Protein AF-A0A507F0J8-F1 (afdb_monomer)

pLDDT: mean 76.53, std 14.86, range [35.72, 94.88]

Mean predicted aligned error: 17.08 Å

Foldseek 3Di:
DDDPPPPVPDPVPDDPVVVVVVVCVVCVLPPDPDPPRPSDPVPDDPVVVVVVVVVVVVVCPCDHLVNDDPVVSVVVVVVVVVVCVVVVVDDDDDPVRVVVVVVVVCCVVDVDDPDDDD

Sequence (118 aa):
MSAANSNPGNFANRPKEEVREIASKGGHASHSSAANNPGNFANRPKEEVREIAAKGGHASHSGGFASMDPEKQREIASMGGKAAHASGHAHEFTSEEAREAGRKGGRVRGGVQDEDEE

Secondary structure (DSSP, 8-state):
-------TT-GGGS-HHHHHHHHHHHHHHHH---TT-TT-GGGS-HHHHHHHHHHHHHTTTTTSGGGS-HHHHHHHHHHHHHHHHHTT-SPPPPHHHHHHHHHHHHHHHS--------

Radius of gyration: 24.77 Å; Cα contacts (8 Å, |Δi|>4): 31; chains: 1; bounding box: 46×35×75 Å

Solvent-accessible surface area (backbone atoms only — not comparable to full-atom values): 7521 Å² total; per-residue (Å²): 132,84,76,76,79,81,53,89,85,43,73,91,80,50,60,69,65,60,53,47,52,53,52,44,63,63,43,56,60,76,71,62,92,52,95,80,47,85,77,31,76,91,73,48,61,68,67,60,54,47,52,50,50,45,56,58,52,62,64,51,78,82,71,32,76,87,75,46,59,68,68,60,42,52,51,52,53,51,51,51,53,52,50,30,51,77,68,66,75,42,88,82,70,51,77,64,55,50,49,51,52,49,50,54,57,40,47,76,73,46,83,66,74,86,75,84,84,134

Structure (mmCIF, N/CA/C/O backbone):
data_AF-A0A507F0J8-F1
#
_entry.id   AF-A0A507F0J8-F1
#
loop_
_atom_site.group_PDB
_atom_site.id
_atom_site.type_symbol
_atom_site.label_atom_id
_atom_site.label_alt_id
_atom_site.label_comp_id
_atom_site.label_asym_id
_atom_site.label_entity_id
_atom_site.label_seq_id
_atom_site.pdbx_PDB_ins_code
_atom_site.Cartn_x
_atom_site.Cartn_y
_atom_site.Cartn_z
_atom_site.occupancy
_atom_site.B_iso_or_equiv
_atom_site.auth_seq_id
_atom_site.auth_comp_id
_atom_site.auth_asym_id
_atom_site.auth_atom_id
_atom_site.pdbx_PDB_model_num
ATOM 1 N N . MET A 1 1 ? -25.344 16.199 -2.584 1.00 35.72 1 MET A N 1
ATOM 2 C CA . MET A 1 1 ? -25.630 16.032 -4.025 1.00 35.72 1 MET A CA 1
ATOM 3 C C . MET A 1 1 ? -24.330 15.606 -4.691 1.00 35.72 1 MET A C 1
ATOM 5 O O . MET A 1 1 ? -23.417 16.415 -4.766 1.00 35.72 1 MET A O 1
ATOM 9 N N . SER A 1 2 ? -24.192 14.317 -5.019 1.00 44.78 2 SER A N 1
ATOM 10 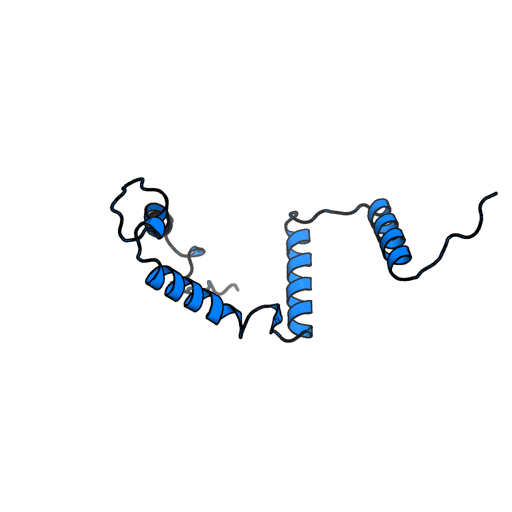C CA . SER A 1 2 ? -22.954 13.752 -5.577 1.00 44.78 2 SER A CA 1
ATOM 11 C C . SER A 1 2 ? -22.775 14.236 -7.009 1.00 44.78 2 SER A C 1
ATOM 13 O O . SER A 1 2 ? -23.566 13.878 -7.879 1.00 44.78 2 SER A O 1
ATOM 15 N N . ALA A 1 3 ? -21.743 15.040 -7.255 1.00 46.47 3 ALA A N 1
ATOM 16 C CA . ALA A 1 3 ? -21.266 15.266 -8.606 1.00 46.47 3 ALA A CA 1
ATOM 17 C C . ALA A 1 3 ? -20.726 13.924 -9.107 1.00 46.47 3 ALA A C 1
ATOM 19 O O . ALA A 1 3 ? -19.691 13.452 -8.634 1.00 46.47 3 ALA A O 1
ATOM 20 N N . ALA A 1 4 ? -21.469 13.272 -10.003 1.00 52.72 4 ALA A N 1
ATOM 21 C CA . ALA A 1 4 ? -20.946 12.162 -10.778 1.00 52.72 4 ALA A CA 1
ATOM 22 C C 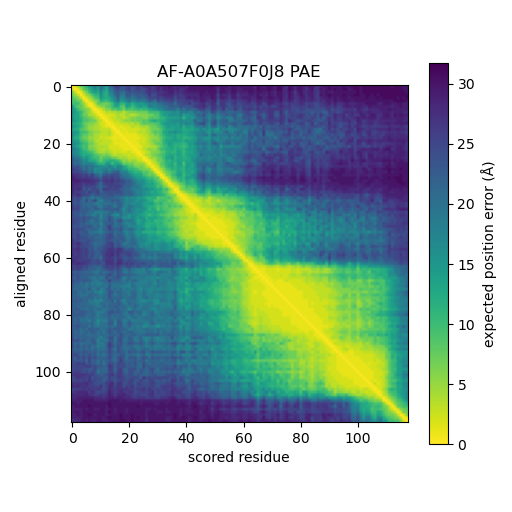. ALA A 1 4 ? -19.659 12.669 -11.429 1.00 52.72 4 ALA A C 1
ATOM 24 O O . ALA A 1 4 ? -19.684 13.586 -12.250 1.00 52.72 4 ALA A O 1
ATOM 25 N N . ASN A 1 5 ? -18.523 12.165 -10.953 1.00 58.53 5 ASN A N 1
ATOM 26 C CA . ASN A 1 5 ? -17.220 12.560 -11.447 1.00 58.53 5 ASN A CA 1
ATOM 27 C C . ASN A 1 5 ? -17.089 11.965 -12.852 1.00 58.53 5 ASN A C 1
ATOM 29 O O . ASN A 1 5 ? -16.625 10.836 -13.019 1.00 58.53 5 ASN A O 1
ATOM 33 N N . SER A 1 6 ? -17.580 12.705 -13.848 1.00 61.12 6 SER A N 1
ATOM 34 C CA . SER A 1 6 ? -17.569 12.384 -15.276 1.00 61.12 6 SER A CA 1
ATOM 35 C C . SER A 1 6 ? -16.160 12.497 -15.853 1.00 61.12 6 SER A C 1
ATOM 37 O O . SER A 1 6 ? -15.958 13.102 -16.900 1.00 61.12 6 SER A O 1
ATOM 39 N N . ASN A 1 7 ? -15.162 11.954 -15.154 1.00 61.12 7 ASN A N 1
ATOM 40 C CA . ASN A 1 7 ? -13.822 11.824 -15.690 1.00 61.12 7 ASN A CA 1
ATOM 41 C C . ASN A 1 7 ? -13.848 10.667 -16.706 1.00 61.12 7 ASN A C 1
ATOM 43 O O . ASN A 1 7 ? -13.989 9.510 -16.289 1.00 61.12 7 ASN A O 1
ATOM 47 N N . PRO A 1 8 ? -13.739 10.944 -18.020 1.00 59.28 8 PRO A N 1
ATOM 48 C CA . PRO A 1 8 ? -13.889 9.934 -19.070 1.00 59.28 8 PRO A CA 1
ATOM 49 C C . PRO A 1 8 ? -12.782 8.868 -19.036 1.00 59.28 8 PRO A C 1
ATOM 51 O O . PRO A 1 8 ? -12.903 7.830 -19.680 1.00 59.28 8 PRO A O 1
ATOM 54 N N . GLY A 1 9 ? -11.711 9.096 -18.266 1.00 66.62 9 GLY A N 1
ATOM 55 C CA . GLY A 1 9 ? -10.640 8.125 -18.052 1.00 66.62 9 GLY A CA 1
ATOM 56 C C . GLY A 1 9 ? -10.920 7.072 -16.973 1.00 66.62 9 GLY A C 1
ATOM 57 O O . GLY A 1 9 ? -10.143 6.129 -16.851 1.00 66.62 9 GLY A O 1
ATOM 58 N N . ASN A 1 10 ? -11.986 7.203 -16.174 1.00 74.94 10 ASN A N 1
ATOM 59 C CA . ASN A 1 10 ? -12.243 6.269 -15.077 1.00 74.94 10 ASN A CA 1
ATOM 60 C C . ASN A 1 10 ? -12.952 4.994 -15.564 1.00 74.94 10 ASN A C 1
ATOM 62 O O . ASN A 1 10 ? -14.046 5.058 -16.124 1.00 74.94 10 ASN A O 1
ATOM 66 N N . PHE A 1 11 ? -12.373 3.826 -15.275 1.00 80.00 11 PHE A N 1
ATOM 67 C CA . PHE A 1 11 ? -12.934 2.518 -15.636 1.00 80.00 11 PHE A CA 1
ATOM 68 C C . PHE A 1 11 ? -14.335 2.268 -15.062 1.00 80.00 11 PHE A C 1
ATOM 70 O O . PHE A 1 11 ? -15.120 1.556 -15.678 1.00 80.00 11 PHE A O 1
ATOM 77 N N . ALA A 1 12 ? -14.675 2.884 -13.924 1.00 76.50 12 ALA A N 1
ATOM 78 C CA . ALA A 1 12 ? -15.992 2.739 -13.298 1.00 76.50 12 ALA A CA 1
ATOM 79 C C . ALA A 1 12 ? -17.144 3.365 -14.111 1.00 76.50 12 ALA A C 1
ATOM 81 O O . ALA A 1 12 ? -18.298 3.006 -13.900 1.00 76.50 12 A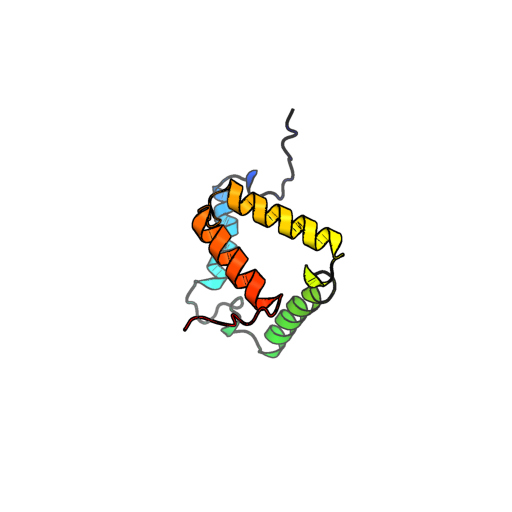LA A O 1
ATOM 82 N N . ASN A 1 13 ? -16.834 4.275 -15.042 1.00 75.94 13 ASN A N 1
ATOM 83 C CA . ASN A 1 13 ? -17.818 4.982 -15.865 1.00 75.94 13 ASN A CA 1
ATOM 84 C C . ASN A 1 13 ? -17.900 4.436 -17.304 1.00 75.94 13 ASN A C 1
ATOM 86 O O . ASN A 1 13 ? -18.565 5.041 -18.144 1.00 75.94 13 ASN A O 1
ATOM 90 N N . ARG A 1 14 ? -17.205 3.333 -17.616 1.00 78.62 14 ARG A N 1
ATOM 91 C CA . ARG A 1 14 ? -17.119 2.768 -18.973 1.00 78.62 14 ARG A CA 1
ATOM 92 C C . ARG A 1 14 ? -17.961 1.495 -19.111 1.00 78.62 14 ARG A C 1
ATOM 94 O O . ARG A 1 14 ? -18.102 0.756 -18.132 1.00 78.62 14 ARG A O 1
ATOM 101 N N . PRO A 1 15 ? -18.516 1.209 -20.305 1.00 86.56 15 PRO A N 1
ATOM 102 C CA . PRO A 1 15 ? -19.226 -0.040 -20.557 1.00 86.56 15 PRO A CA 1
ATOM 103 C C . PRO A 1 15 ? -18.308 -1.245 -20.319 1.00 86.56 15 PRO A C 1
ATOM 105 O O . PRO A 1 15 ? -17.110 -1.211 -20.615 1.00 86.56 15 PRO A O 1
ATOM 108 N N . LYS A 1 16 ? -18.872 -2.327 -19.771 1.00 81.19 16 LYS A N 1
ATOM 109 C CA . LYS A 1 16 ? -18.110 -3.516 -19.349 1.00 81.19 16 LYS A CA 1
ATOM 110 C C . LYS A 1 16 ? -17.366 -4.161 -20.514 1.00 81.19 16 LYS A C 1
ATOM 112 O O . LYS A 1 16 ? -16.288 -4.713 -20.318 1.00 81.19 16 LYS A O 1
ATOM 117 N N . GLU A 1 17 ? -17.921 -4.067 -21.712 1.00 81.00 17 GLU A N 1
ATOM 118 C CA . GLU A 1 17 ? -17.362 -4.576 -22.959 1.00 81.00 17 GLU A CA 1
ATOM 119 C C . GLU A 1 17 ? -16.062 -3.847 -23.312 1.00 81.00 17 GLU A C 1
ATOM 121 O O . GLU A 1 17 ? -15.057 -4.491 -23.598 1.00 81.00 17 GLU A O 1
ATOM 126 N N . GLU A 1 18 ? -16.046 -2.520 -23.192 1.00 80.31 18 GLU A N 1
ATOM 127 C CA . GLU A 1 18 ? -14.866 -1.695 -23.459 1.00 80.31 18 GLU A CA 1
ATOM 128 C C . GLU A 1 18 ? -13.783 -1.914 -22.394 1.00 80.31 18 GLU A C 1
ATOM 130 O O . GLU A 1 18 ? -12.604 -2.071 -22.713 1.00 80.31 18 GLU A O 1
ATOM 135 N N . VAL A 1 19 ? -14.176 -2.009 -21.118 1.00 81.75 19 VAL A N 1
ATOM 136 C CA . VAL A 1 19 ? -13.248 -2.346 -20.024 1.00 81.75 19 VAL A CA 1
ATOM 137 C C . VAL A 1 19 ? -12.641 -3.731 -20.242 1.00 81.75 19 VAL A C 1
ATOM 139 O O . VAL A 1 19 ? -11.432 -3.910 -20.083 1.00 81.75 19 VAL A O 1
ATOM 142 N N . ARG A 1 20 ? -13.457 -4.708 -20.653 1.00 80.25 20 ARG A N 1
ATOM 143 C CA . ARG A 1 20 ? -13.006 -6.063 -20.969 1.00 80.25 20 ARG A CA 1
ATOM 144 C C . ARG A 1 20 ? -12.074 -6.074 -22.171 1.00 80.25 20 ARG A C 1
ATOM 146 O O . ARG A 1 20 ? -11.086 -6.797 -22.131 1.00 80.25 20 ARG A O 1
ATOM 153 N N . GLU A 1 21 ? -12.338 -5.290 -23.209 1.00 79.94 21 GLU A N 1
ATOM 154 C CA . GLU A 1 21 ? -11.465 -5.185 -24.380 1.00 79.94 21 GLU A CA 1
ATOM 155 C C . GLU A 1 21 ? -10.096 -4.591 -24.014 1.00 79.94 21 GLU A C 1
ATOM 157 O O . GLU A 1 21 ? -9.061 -5.118 -24.422 1.00 79.94 21 GLU A O 1
ATOM 162 N N . ILE A 1 22 ? -10.068 -3.549 -23.179 1.00 78.12 22 ILE A N 1
ATOM 163 C CA . ILE A 1 22 ? -8.827 -2.928 -22.687 1.00 78.12 22 ILE A CA 1
ATOM 164 C C . ILE A 1 22 ? -8.046 -3.893 -21.794 1.00 78.12 22 ILE A C 1
ATOM 166 O O . ILE A 1 22 ? -6.842 -4.073 -21.983 1.00 78.12 22 ILE A O 1
ATOM 170 N N . ALA A 1 23 ? -8.730 -4.558 -20.860 1.00 74.94 23 ALA A N 1
ATOM 171 C CA . ALA A 1 23 ? -8.128 -5.578 -20.008 1.00 74.94 23 ALA A CA 1
ATOM 172 C C . ALA A 1 23 ? -7.596 -6.760 -20.834 1.00 74.94 23 ALA A C 1
ATOM 174 O O . ALA A 1 23 ? -6.504 -7.257 -20.567 1.00 74.94 23 ALA A O 1
ATOM 175 N N . SER A 1 24 ? -8.322 -7.170 -21.878 1.00 74.38 24 SER A N 1
ATOM 176 C CA . SER A 1 24 ? -7.906 -8.246 -22.784 1.00 74.38 24 SER A CA 1
ATOM 177 C C . SER A 1 24 ? -6.671 -7.840 -23.587 1.00 74.38 24 SER A C 1
ATOM 179 O O . SER A 1 24 ? -5.718 -8.609 -23.651 1.00 74.38 24 SER A O 1
ATOM 181 N N . LYS A 1 25 ? -6.612 -6.612 -24.122 1.00 69.19 25 LYS A N 1
ATOM 182 C CA . LYS A 1 25 ? -5.418 -6.075 -24.803 1.00 69.19 25 LYS A CA 1
ATOM 183 C C . LYS A 1 25 ? -4.187 -6.053 -23.887 1.00 69.19 25 LYS A C 1
ATOM 185 O O . LYS A 1 25 ? -3.106 -6.429 -24.331 1.00 69.19 25 LYS A O 1
ATOM 190 N N . GLY A 1 26 ? -4.352 -5.683 -22.614 1.00 64.12 26 GLY A N 1
ATOM 191 C CA . GLY A 1 26 ? -3.280 -5.756 -21.613 1.00 64.12 26 GLY A CA 1
ATOM 192 C C . GLY A 1 26 ? -2.884 -7.192 -21.245 1.00 64.12 26 GLY A C 1
ATOM 193 O O . GLY A 1 26 ? -1.703 -7.485 -21.086 1.00 64.12 26 GLY A O 1
ATOM 194 N N . GLY A 1 27 ? -3.855 -8.105 -21.161 1.00 62.09 27 GLY A N 1
ATOM 195 C CA . GLY A 1 27 ? -3.631 -9.504 -20.800 1.00 62.09 27 GLY A CA 1
ATOM 196 C C . GLY A 1 27 ? -3.005 -10.346 -21.914 1.00 62.09 27 GLY A C 1
ATOM 197 O O . GLY A 1 27 ? -2.126 -11.159 -21.630 1.00 62.09 27 GLY A O 1
ATOM 198 N N . HIS A 1 28 ? -3.419 -10.176 -23.176 1.00 53.19 28 HIS A N 1
ATOM 199 C CA . HIS A 1 28 ? -2.957 -10.977 -24.325 1.00 53.19 28 HIS A CA 1
ATOM 200 C C . HIS A 1 28 ? -1.456 -10.840 -24.616 1.00 53.19 28 HIS A C 1
ATOM 202 O O . HIS A 1 28 ? -0.859 -11.767 -25.171 1.00 53.19 28 HIS A O 1
ATOM 208 N N . ALA A 1 29 ? -0.837 -9.734 -24.194 1.00 55.41 29 ALA A N 1
ATOM 209 C CA . ALA A 1 29 ? 0.609 -9.540 -24.263 1.00 55.41 29 ALA A CA 1
ATOM 210 C C . ALA A 1 29 ? 1.390 -10.492 -23.336 1.00 55.41 29 ALA A C 1
ATOM 212 O O . ALA A 1 29 ? 2.549 -10.788 -23.612 1.00 55.41 29 ALA A O 1
ATOM 213 N N . SER A 1 30 ? 0.763 -10.995 -22.266 1.00 55.16 30 SER A N 1
ATOM 214 C CA . SER A 1 30 ? 1.438 -11.776 -21.221 1.00 55.16 30 SER A CA 1
ATOM 215 C C . SER A 1 30 ? 1.105 -13.274 -21.214 1.00 55.16 30 SER A C 1
ATOM 217 O O . SER A 1 30 ? 1.836 -14.025 -20.579 1.00 55.16 30 SER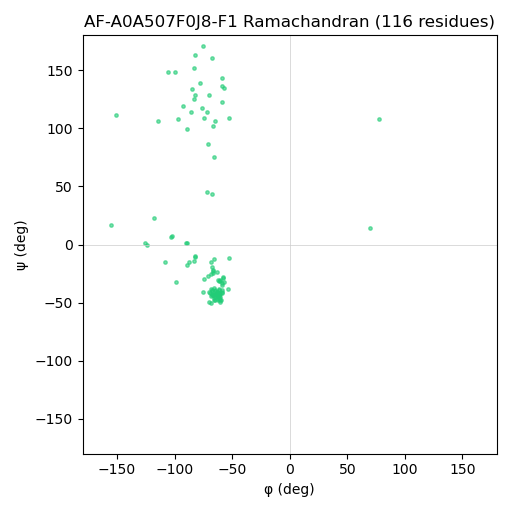 A O 1
ATOM 219 N N . HIS A 1 31 ? 0.046 -13.736 -21.901 1.00 49.03 31 HIS A N 1
ATOM 220 C CA . HIS A 1 31 ? -0.400 -15.145 -21.821 1.00 49.03 31 HIS A CA 1
ATOM 221 C C . HIS A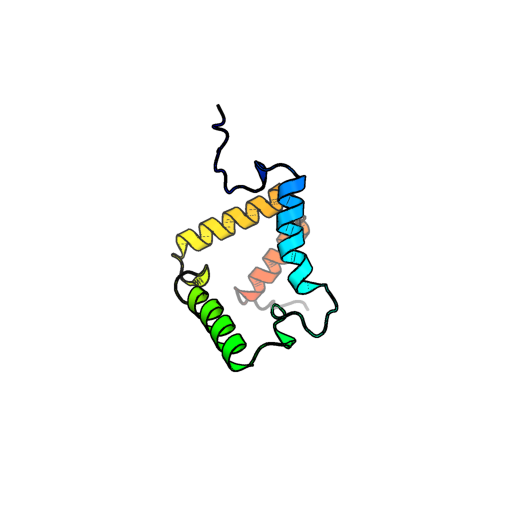 1 31 ? -0.498 -15.909 -23.153 1.00 49.03 31 HIS A C 1
ATOM 223 O O . HIS A 1 31 ? -0.867 -17.082 -23.147 1.00 49.03 31 HIS A O 1
ATOM 229 N N . SER A 1 32 ? -0.187 -15.295 -24.300 1.00 51.94 32 SER A N 1
ATOM 230 C CA . SER A 1 32 ? -0.143 -16.027 -25.572 1.00 51.94 32 SER A CA 1
ATOM 231 C C . SER A 1 32 ? 1.232 -16.673 -25.767 1.00 51.94 32 SER A C 1
ATOM 233 O O . SER A 1 32 ? 2.246 -15.995 -25.915 1.00 51.94 32 SER A O 1
ATOM 235 N N . SER A 1 33 ? 1.259 -18.006 -25.763 1.00 55.94 33 SER A N 1
ATOM 236 C CA . SER A 1 33 ? 2.414 -18.884 -25.997 1.00 55.94 33 SER A CA 1
ATOM 237 C C . SER A 1 33 ? 2.945 -18.831 -27.441 1.00 55.94 33 SER A C 1
ATOM 239 O O . SER A 1 33 ? 3.254 -19.853 -28.051 1.00 55.94 33 SER A O 1
ATOM 241 N N . ALA A 1 34 ? 3.061 -17.637 -28.018 1.00 53.81 34 ALA A N 1
ATOM 242 C CA . ALA A 1 34 ? 3.667 -17.430 -29.320 1.00 53.81 34 ALA A CA 1
ATOM 243 C C . ALA A 1 34 ? 5.123 -17.015 -29.105 1.00 53.81 34 ALA A C 1
ATOM 245 O O . ALA A 1 34 ? 5.409 -15.888 -28.700 1.00 53.81 34 ALA A O 1
ATOM 246 N N . ALA A 1 35 ? 6.048 -17.927 -29.410 1.00 57.22 35 ALA A N 1
ATOM 247 C CA . ALA A 1 35 ? 7.496 -17.729 -29.312 1.00 57.22 35 ALA A CA 1
ATOM 248 C C . ALA A 1 35 ? 8.018 -16.472 -30.047 1.00 57.22 35 ALA A C 1
ATOM 250 O O . ALA A 1 35 ? 9.136 -16.049 -29.791 1.00 57.22 35 ALA A O 1
ATOM 251 N N . ASN A 1 36 ? 7.197 -15.828 -30.886 1.00 58.50 36 ASN A N 1
ATOM 252 C CA . ASN A 1 36 ? 7.554 -14.671 -31.709 1.00 58.50 36 ASN A CA 1
ATOM 253 C C . ASN A 1 36 ? 6.745 -13.395 -31.394 1.00 58.50 36 ASN A C 1
ATOM 255 O O . ASN A 1 36 ? 6.615 -12.530 -32.257 1.00 58.50 36 ASN A O 1
ATOM 259 N N . ASN A 1 37 ? 6.172 -13.251 -30.192 1.00 59.34 37 ASN A N 1
ATOM 260 C CA . ASN A 1 37 ? 5.512 -11.998 -29.808 1.00 59.34 37 ASN A CA 1
ATOM 261 C C . ASN A 1 37 ? 6.568 -10.920 -29.457 1.00 59.34 37 ASN A C 1
ATOM 263 O O . ASN A 1 37 ? 7.307 -11.113 -28.484 1.00 59.34 37 ASN A O 1
ATOM 267 N N . PRO A 1 38 ? 6.649 -9.792 -30.195 1.00 59.59 38 PRO A N 1
ATOM 268 C CA . PRO A 1 38 ? 7.636 -8.735 -29.944 1.00 59.59 38 PRO A CA 1
ATOM 269 C C . PRO A 1 38 ? 7.392 -7.976 -28.629 1.00 59.59 38 PRO A C 1
ATOM 271 O O . PRO A 1 38 ? 8.275 -7.269 -28.152 1.00 59.59 38 PRO A O 1
ATOM 274 N N . GLY A 1 39 ? 6.207 -8.120 -28.024 1.00 64.12 39 GLY A N 1
ATOM 275 C CA . GLY A 1 39 ? 5.871 -7.514 -26.735 1.00 64.12 39 GLY A CA 1
ATOM 276 C C . GLY A 1 39 ? 6.368 -8.294 -25.514 1.00 64.12 39 GLY A C 1
ATOM 277 O O . GLY A 1 39 ? 6.306 -7.772 -24.403 1.00 64.12 39 GLY A O 1
ATOM 278 N N . ASN A 1 40 ? 6.861 -9.526 -25.686 1.00 72.00 40 ASN A N 1
ATOM 279 C CA . ASN A 1 40 ? 7.325 -10.343 -24.567 1.00 72.00 40 ASN A CA 1
ATOM 280 C C . ASN A 1 40 ? 8.763 -9.974 -24.166 1.00 72.00 40 ASN A C 1
ATOM 282 O O . ASN A 1 40 ? 9.672 -10.000 -24.996 1.00 72.00 40 ASN A O 1
ATOM 286 N N . PHE A 1 41 ? 8.998 -9.709 -22.878 1.00 77.88 41 PHE A N 1
ATOM 287 C CA . PHE A 1 41 ? 10.325 -9.367 -22.349 1.00 77.88 41 PHE A CA 1
ATOM 288 C C . PHE A 1 41 ? 11.382 -10.449 -22.608 1.00 77.88 41 PHE A C 1
ATOM 290 O O . PHE A 1 41 ? 12.552 -10.117 -22.775 1.00 77.88 41 PHE A O 1
ATOM 297 N N . ALA A 1 42 ? 10.983 -11.724 -22.695 1.00 75.00 42 ALA A N 1
ATOM 298 C CA . ALA A 1 42 ? 11.902 -12.830 -22.979 1.00 75.00 42 ALA A CA 1
ATOM 299 C C . ALA A 1 42 ? 12.511 -12.780 -24.395 1.00 75.00 42 ALA A C 1
ATOM 301 O O . ALA A 1 42 ? 13.585 -13.332 -24.613 1.00 75.00 42 ALA A O 1
ATOM 302 N N . ASN A 1 43 ? 11.849 -12.098 -25.336 1.00 72.81 43 ASN A N 1
ATOM 303 C CA . ASN A 1 43 ? 12.264 -11.998 -26.736 1.00 72.81 43 ASN A CA 1
ATOM 304 C C . ASN A 1 43 ? 12.941 -10.656 -27.070 1.00 72.81 43 ASN A C 1
ATOM 306 O O . ASN A 1 43 ? 13.199 -10.377 -28.240 1.00 72.81 43 ASN A O 1
ATOM 310 N N . ARG A 1 44 ? 13.208 -9.806 -26.069 1.00 78.69 44 ARG A N 1
ATOM 311 C CA . ARG A 1 44 ? 13.819 -8.483 -26.261 1.00 78.69 44 ARG A CA 1
ATOM 312 C C . ARG A 1 44 ? 15.316 -8.499 -25.954 1.00 78.69 44 ARG A C 1
ATOM 314 O O . ARG A 1 44 ? 15.755 -9.250 -25.078 1.00 78.69 44 ARG A O 1
ATOM 321 N N . PRO A 1 45 ? 16.121 -7.665 -26.636 1.00 85.12 45 PRO A N 1
ATOM 322 C CA . PRO A 1 45 ? 17.531 -7.520 -26.307 1.00 85.12 45 PRO A CA 1
ATOM 323 C C . PRO A 1 45 ? 17.693 -7.051 -24.855 1.00 85.12 45 PRO A C 1
ATOM 325 O O . PRO A 1 45 ? 16.989 -6.157 -24.384 1.00 85.12 45 PRO A O 1
ATOM 328 N N . LYS A 1 46 ? 18.645 -7.658 -24.135 1.00 82.75 46 LYS A N 1
ATOM 329 C CA . LYS A 1 46 ? 18.858 -7.414 -22.696 1.00 82.75 46 LYS A CA 1
ATOM 330 C C . LYS A 1 46 ? 19.114 -5.943 -22.367 1.00 82.75 46 LYS A C 1
ATOM 332 O O . LYS A 1 46 ? 18.713 -5.496 -21.298 1.00 82.75 46 LYS A O 1
ATOM 337 N N . GLU A 1 47 ? 19.750 -5.211 -23.277 1.00 83.56 47 GLU A N 1
ATOM 338 C CA . GLU A 1 47 ? 20.035 -3.785 -23.100 1.00 83.56 47 GLU A CA 1
ATOM 339 C C . GLU A 1 47 ? 18.752 -2.946 -23.071 1.00 83.56 47 GLU A C 1
ATOM 341 O O . GLU A 1 47 ? 18.562 -2.131 -22.177 1.00 83.56 47 GLU A O 1
ATOM 346 N N . GLU A 1 48 ? 17.806 -3.232 -23.965 1.00 80.94 48 GLU A N 1
ATOM 347 C CA . GLU A 1 48 ? 16.513 -2.545 -24.015 1.00 80.94 48 GLU A CA 1
ATOM 348 C C . GLU A 1 48 ? 15.652 -2.879 -22.786 1.00 80.94 48 GLU A C 1
ATOM 350 O O . GLU A 1 48 ? 15.014 -2.007 -22.198 1.00 80.94 48 GLU A O 1
ATOM 355 N N . VAL A 1 49 ? 15.672 -4.137 -22.329 1.00 83.94 49 VAL A N 1
ATOM 356 C CA . VAL A 1 49 ? 14.992 -4.534 -21.083 1.00 83.94 49 VAL A CA 1
ATOM 357 C C . VAL A 1 49 ? 15.604 -3.818 -19.879 1.00 83.94 49 VAL A C 1
ATOM 359 O O . VAL A 1 49 ? 14.874 -3.355 -19.000 1.00 83.94 49 VAL A O 1
ATOM 362 N N . ARG A 1 50 ? 16.934 -3.692 -19.846 1.00 85.00 50 ARG A N 1
ATOM 363 C CA . ARG A 1 50 ? 17.655 -2.975 -18.794 1.00 85.00 50 ARG A CA 1
ATOM 364 C C . ARG A 1 50 ? 17.317 -1.490 -18.798 1.00 85.00 50 ARG A C 1
ATOM 366 O O . ARG A 1 50 ? 17.089 -0.943 -17.727 1.00 85.00 50 ARG A O 1
ATOM 373 N N . GLU A 1 51 ? 17.235 -0.858 -19.963 1.00 84.62 51 GLU A N 1
ATOM 374 C CA . GLU A 1 51 ? 16.845 0.547 -20.095 1.00 84.62 51 GLU A CA 1
ATOM 375 C C . GLU A 1 51 ? 15.408 0.785 -19.604 1.00 84.62 51 GLU A C 1
ATOM 377 O O . GLU A 1 51 ? 15.144 1.737 -18.873 1.00 84.62 51 GLU A O 1
ATOM 382 N N . ILE A 1 52 ? 14.478 -0.119 -19.919 1.00 81.56 52 ILE A N 1
ATOM 383 C CA . ILE A 1 52 ? 13.081 -0.035 -19.461 1.00 81.56 52 ILE A CA 1
ATOM 384 C C . ILE A 1 52 ? 12.974 -0.242 -17.954 1.00 81.56 52 ILE A C 1
ATOM 386 O O . ILE A 1 52 ? 12.266 0.505 -17.277 1.00 81.56 52 ILE A O 1
ATOM 390 N N . ALA A 1 53 ? 13.693 -1.230 -17.419 1.00 81.44 53 ALA A N 1
ATOM 391 C CA . ALA A 1 53 ? 13.764 -1.470 -15.985 1.00 81.44 53 ALA A CA 1
ATOM 392 C C . ALA A 1 53 ? 14.402 -0.279 -15.256 1.00 81.44 53 ALA A C 1
ATOM 394 O O . ALA A 1 53 ? 13.876 0.167 -14.239 1.00 81.44 53 ALA A O 1
ATOM 395 N N . ALA A 1 54 ? 15.479 0.286 -15.808 1.00 81.25 54 ALA A N 1
ATOM 396 C CA . ALA A 1 54 ? 16.117 1.487 -15.288 1.00 81.25 54 ALA A CA 1
ATOM 397 C C . ALA A 1 54 ? 15.142 2.667 -15.303 1.00 81.25 54 ALA A C 1
ATOM 399 O O . ALA A 1 54 ? 14.958 3.311 -14.278 1.00 81.25 54 ALA A O 1
ATOM 400 N N . LYS A 1 55 ? 14.429 2.909 -16.408 1.00 78.75 55 LYS A N 1
ATOM 401 C CA . LYS A 1 55 ? 13.416 3.970 -16.510 1.00 78.75 55 LYS A CA 1
ATOM 402 C C . LYS A 1 55 ? 12.287 3.808 -15.484 1.00 78.75 55 LYS A C 1
ATOM 404 O O . LYS A 1 55 ? 11.859 4.800 -14.897 1.00 78.75 55 LYS A O 1
ATOM 409 N N . GLY A 1 56 ? 11.837 2.577 -15.228 1.00 75.75 56 GLY A N 1
ATOM 410 C CA . GLY A 1 56 ? 10.869 2.269 -14.169 1.00 75.75 56 GLY A CA 1
ATOM 411 C C . GLY A 1 56 ? 11.430 2.473 -12.756 1.00 75.75 56 GLY A C 1
ATOM 412 O O . GLY A 1 56 ? 10.747 3.027 -11.897 1.00 75.75 56 GLY A O 1
ATOM 413 N N . GLY A 1 57 ? 12.690 2.097 -12.528 1.00 70.31 57 GLY A N 1
ATOM 414 C CA . GLY A 1 57 ? 13.396 2.305 -11.261 1.00 70.31 57 GLY A CA 1
ATOM 415 C C . GLY A 1 57 ? 13.676 3.781 -10.967 1.00 70.31 57 GLY A C 1
ATOM 416 O O . GLY A 1 57 ? 13.418 4.248 -9.861 1.00 70.31 57 GLY A O 1
ATOM 417 N N . HIS A 1 58 ? 14.109 4.560 -11.959 1.00 62.56 58 HIS A N 1
ATOM 418 C CA . HIS A 1 58 ? 14.393 5.992 -11.824 1.00 62.56 58 HIS A CA 1
ATOM 419 C C . HIS A 1 58 ? 13.159 6.814 -11.431 1.00 62.56 58 HIS A C 1
ATOM 421 O O . HIS A 1 58 ? 13.298 7.780 -10.684 1.00 62.56 58 HIS A O 1
ATOM 427 N N . ALA A 1 59 ? 11.954 6.403 -11.840 1.00 60.44 59 ALA A N 1
ATOM 428 C CA . ALA A 1 59 ? 10.707 7.033 -11.398 1.00 60.44 59 ALA A CA 1
ATOM 429 C C . ALA A 1 59 ? 10.420 6.840 -9.892 1.00 60.44 59 ALA A C 1
ATOM 431 O O . ALA A 1 59 ? 9.676 7.621 -9.304 1.00 60.44 59 ALA A O 1
ATOM 432 N N . SER A 1 60 ? 11.010 5.822 -9.254 1.00 62.69 60 SER A N 1
ATOM 433 C CA . SER A 1 60 ? 10.765 5.493 -7.841 1.00 62.69 60 SER A CA 1
ATOM 434 C C . SER A 1 60 ? 11.671 6.235 -6.846 1.00 62.69 60 SER A C 1
ATOM 436 O O . SER A 1 60 ? 11.351 6.288 -5.660 1.00 62.69 60 SER A O 1
ATOM 438 N N . HIS A 1 61 ? 12.766 6.853 -7.308 1.00 62.69 61 HIS A N 1
ATOM 439 C CA . HIS A 1 61 ? 13.783 7.450 -6.429 1.00 62.69 61 HIS A CA 1
ATOM 440 C C . HIS A 1 61 ? 13.469 8.872 -5.930 1.00 62.69 61 HIS A C 1
ATOM 442 O O . HIS A 1 61 ? 14.114 9.326 -4.989 1.00 62.69 61 HIS A O 1
ATOM 448 N N . SER A 1 62 ? 12.501 9.579 -6.519 1.00 65.69 62 SER A N 1
ATO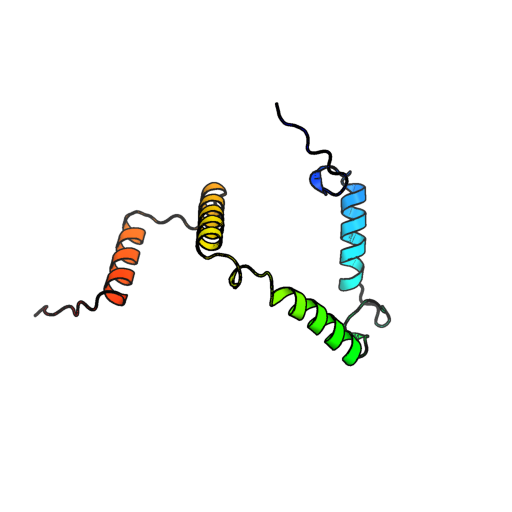M 449 C CA . SER A 1 62 ? 12.257 11.009 -6.243 1.00 65.69 62 SER A CA 1
ATOM 450 C C . SER A 1 62 ? 10.826 11.361 -5.810 1.00 65.69 62 SER A C 1
ATOM 452 O O . SER A 1 62 ? 10.545 12.530 -5.558 1.00 65.69 62 SER A O 1
ATOM 454 N N . GLY A 1 63 ? 9.919 10.384 -5.685 1.00 73.25 63 GLY A N 1
ATOM 455 C CA . GLY A 1 63 ? 8.508 10.651 -5.353 1.00 73.25 63 GLY A CA 1
ATOM 456 C C . GLY A 1 63 ? 7.746 9.500 -4.691 1.00 73.25 63 GLY A C 1
ATOM 457 O O . GLY A 1 63 ? 6.517 9.504 -4.688 1.00 73.25 63 GLY A O 1
ATOM 458 N N . GLY A 1 64 ? 8.451 8.498 -4.163 1.00 82.81 64 GLY A N 1
ATOM 459 C CA . GLY A 1 64 ? 7.839 7.356 -3.487 1.00 82.81 64 GLY A CA 1
ATOM 460 C C . GLY A 1 64 ? 7.322 7.689 -2.085 1.00 82.81 64 GLY A C 1
ATOM 461 O O . GLY A 1 64 ? 7.617 8.740 -1.517 1.00 82.81 64 GLY A O 1
ATOM 462 N N . PHE A 1 65 ? 6.587 6.746 -1.489 1.00 87.06 65 PHE A N 1
ATOM 463 C CA . PHE A 1 65 ? 6.049 6.889 -0.133 1.00 87.06 65 PHE A CA 1
ATOM 464 C C . PHE A 1 65 ? 7.135 7.236 0.895 1.00 87.06 65 PHE A C 1
ATOM 466 O O . PHE A 1 65 ? 6.907 8.084 1.741 1.00 87.06 65 PHE A O 1
ATOM 473 N N . ALA A 1 66 ? 8.335 6.657 0.771 1.00 86.50 66 ALA A N 1
ATOM 474 C CA . ALA A 1 66 ? 9.451 6.900 1.686 1.00 86.50 66 ALA A CA 1
ATOM 475 C C . ALA A 1 66 ? 10.087 8.299 1.562 1.00 86.50 66 ALA A C 1
ATOM 477 O O . ALA A 1 66 ? 10.644 8.795 2.537 1.00 86.50 66 ALA A O 1
ATOM 478 N N . SER A 1 67 ? 10.015 8.939 0.389 1.00 87.31 67 SER A N 1
ATOM 479 C CA . SER A 1 67 ? 10.572 10.283 0.151 1.00 87.31 67 SER A CA 1
ATOM 480 C C . SER A 1 67 ? 9.575 11.413 0.442 1.00 87.31 67 SER A C 1
ATOM 482 O O . SER A 1 67 ? 9.872 12.580 0.203 1.00 87.31 67 SER A O 1
ATOM 484 N N . MET A 1 68 ? 8.370 11.074 0.896 1.00 87.88 68 MET A N 1
ATOM 485 C CA . MET A 1 68 ? 7.285 12.008 1.188 1.00 87.88 68 MET A CA 1
ATOM 486 C C . MET A 1 68 ? 7.448 12.638 2.578 1.00 87.88 68 MET A C 1
ATOM 488 O O . MET A 1 68 ? 8.174 12.106 3.413 1.00 87.88 68 MET A O 1
ATOM 492 N N . ASP A 1 69 ? 6.749 13.739 2.855 1.00 92.56 69 ASP A N 1
ATOM 493 C CA . ASP A 1 69 ? 6.749 14.344 4.192 1.00 92.56 69 ASP A CA 1
ATOM 494 C C . ASP A 1 69 ? 6.284 13.340 5.281 1.00 92.56 69 ASP A C 1
ATOM 496 O O . ASP A 1 69 ? 5.277 12.651 5.063 1.00 92.56 69 ASP A O 1
ATOM 500 N N . PRO A 1 70 ? 6.972 13.235 6.439 1.00 93.00 70 PRO A N 1
ATOM 501 C CA . PRO A 1 70 ? 6.651 12.254 7.478 1.00 93.00 70 PRO A CA 1
ATOM 502 C C . PRO A 1 70 ? 5.230 12.355 8.043 1.00 93.00 70 PRO A C 1
ATOM 504 O O . PRO A 1 70 ? 4.625 11.327 8.366 1.00 93.00 70 PRO A O 1
ATOM 507 N N . GLU A 1 71 ? 4.675 13.562 8.165 1.00 93.25 71 GLU A N 1
ATOM 508 C CA . GLU A 1 71 ? 3.311 13.744 8.668 1.00 93.25 71 GLU A CA 1
ATOM 509 C C . GLU A 1 71 ? 2.312 13.187 7.661 1.00 93.25 71 GLU A C 1
ATOM 511 O O . GLU A 1 71 ? 1.420 12.409 8.012 1.00 93.25 71 GLU A O 1
ATOM 516 N N . LYS A 1 72 ? 2.538 13.489 6.383 1.00 93.81 72 LYS A N 1
ATOM 517 C CA . LYS A 1 72 ? 1.708 12.996 5.287 1.00 93.81 72 LYS A CA 1
ATOM 518 C C . LYS A 1 72 ? 1.809 11.475 5.120 1.00 93.81 72 LYS A C 1
ATOM 520 O O . LYS A 1 72 ? 0.800 10.818 4.865 1.00 93.81 72 LYS A O 1
ATOM 525 N N . GLN A 1 73 ? 2.993 10.888 5.312 1.00 94.62 73 GLN A N 1
ATOM 526 C CA . GLN A 1 73 ? 3.163 9.429 5.353 1.00 94.62 73 GLN A CA 1
ATOM 527 C C . GLN A 1 73 ? 2.331 8.806 6.477 1.00 94.62 73 GLN A C 1
ATOM 529 O O . GLN A 1 73 ? 1.600 7.840 6.246 1.00 94.62 73 GLN A O 1
ATOM 534 N N . ARG A 1 74 ? 2.407 9.366 7.692 1.00 94.88 74 ARG A N 1
ATOM 535 C CA . ARG A 1 74 ? 1.639 8.883 8.848 1.00 94.88 74 ARG A CA 1
ATOM 536 C C . ARG A 1 74 ? 0.138 8.997 8.606 1.00 94.88 74 ARG A C 1
ATOM 538 O O . ARG A 1 74 ? -0.598 8.076 8.957 1.00 94.88 74 ARG A O 1
ATOM 545 N N . GLU A 1 75 ? -0.316 10.095 8.016 1.00 94.56 75 GLU A N 1
ATOM 546 C CA . GLU A 1 75 ? -1.723 10.292 7.675 1.00 94.56 75 GLU A CA 1
ATOM 547 C C . GLU A 1 75 ? -2.207 9.217 6.695 1.00 94.56 75 GLU A C 1
ATOM 549 O O . GLU A 1 75 ? -3.200 8.540 6.962 1.00 94.56 75 GLU A O 1
ATOM 554 N N . ILE A 1 76 ? -1.464 8.984 5.609 1.00 93.81 76 ILE A N 1
ATOM 555 C CA . ILE A 1 76 ? -1.792 7.957 4.612 1.00 93.81 76 ILE A CA 1
ATOM 556 C C . ILE A 1 76 ? -1.770 6.555 5.230 1.00 93.81 76 ILE A C 1
ATOM 558 O O . ILE A 1 76 ? -2.702 5.781 5.013 1.00 93.81 76 ILE A O 1
ATOM 562 N N . ALA A 1 77 ? -0.758 6.233 6.039 1.00 94.19 77 ALA A N 1
ATOM 563 C CA . ALA A 1 77 ? -0.682 4.955 6.744 1.00 94.19 77 ALA A CA 1
ATOM 564 C C . ALA A 1 77 ? -1.876 4.760 7.697 1.00 94.19 77 ALA A C 1
ATOM 566 O O . ALA A 1 77 ? -2.482 3.689 7.731 1.00 94.19 77 ALA A O 1
ATOM 567 N N . SER A 1 78 ? -2.260 5.812 8.427 1.00 94.19 78 SER A N 1
ATOM 568 C CA . SER A 1 78 ? -3.420 5.810 9.325 1.00 94.19 78 SER A CA 1
ATOM 569 C C . SER A 1 78 ? -4.729 5.600 8.562 1.00 94.19 78 SER A C 1
ATOM 571 O O . SER A 1 78 ? -5.556 4.780 8.963 1.00 94.19 78 SER A O 1
ATOM 573 N N . MET A 1 79 ? -4.911 6.283 7.428 1.00 94.75 79 MET A N 1
ATOM 574 C CA . MET A 1 79 ? -6.073 6.089 6.557 1.00 94.75 79 MET A CA 1
ATOM 575 C C . MET A 1 79 ? -6.137 4.663 6.003 1.00 94.75 79 MET A C 1
ATOM 577 O O . MET A 1 79 ? -7.202 4.051 6.042 1.00 94.75 79 MET A O 1
ATOM 581 N N . GLY A 1 80 ? -5.007 4.112 5.550 1.00 94.44 80 GLY A N 1
ATOM 582 C CA . GLY A 1 80 ? -4.921 2.737 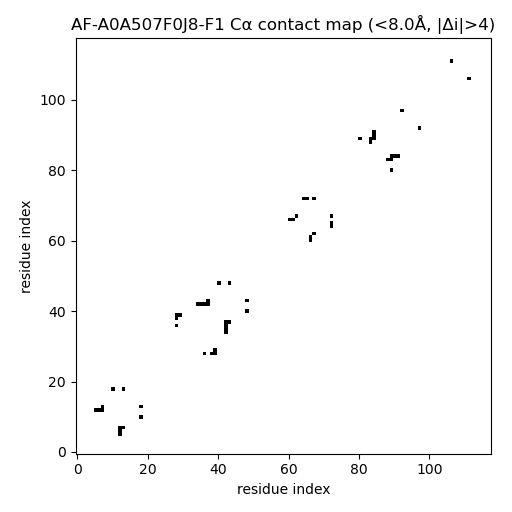5.054 1.00 94.44 80 GLY A CA 1
ATOM 583 C C . GLY A 1 80 ? -5.307 1.705 6.115 1.00 94.44 80 GLY A C 1
ATOM 584 O O . GLY A 1 80 ? -6.124 0.827 5.847 1.00 94.44 80 GLY A O 1
ATOM 585 N N . GLY A 1 81 ? -4.800 1.856 7.343 1.00 92.56 81 GLY A N 1
ATOM 586 C CA . GLY A 1 81 ? -5.164 0.986 8.466 1.00 92.56 81 GLY A CA 1
ATOM 587 C C . GLY A 1 81 ? -6.656 1.052 8.805 1.00 92.56 81 GLY A C 1
ATOM 588 O O . GLY A 1 81 ? -7.315 0.019 8.921 1.00 92.56 81 GLY A O 1
ATOM 589 N N . LYS A 1 82 ? -7.225 2.262 8.888 1.00 91.88 82 LYS A N 1
ATOM 590 C CA . LYS A 1 82 ? -8.666 2.451 9.136 1.00 91.88 82 LYS A CA 1
ATOM 591 C C . LYS A 1 82 ? -9.524 1.838 8.032 1.00 91.88 82 LYS A C 1
ATOM 593 O O . LYS A 1 82 ? -10.522 1.192 8.333 1.00 91.88 82 LYS A O 1
ATOM 598 N N . ALA A 1 83 ? -9.136 2.016 6.771 1.00 92.25 83 ALA A N 1
ATOM 599 C CA . ALA A 1 83 ? -9.847 1.446 5.633 1.00 92.25 83 ALA A CA 1
ATOM 600 C C . ALA A 1 83 ? -9.799 -0.091 5.630 1.00 92.25 83 ALA A C 1
ATOM 602 O O . ALA A 1 83 ? -10.807 -0.736 5.342 1.00 92.25 83 ALA A O 1
ATOM 603 N N . ALA A 1 84 ? -8.661 -0.690 5.991 1.00 93.12 84 ALA A N 1
ATOM 604 C CA . ALA A 1 84 ? -8.524 -2.142 6.089 1.00 93.12 84 ALA A CA 1
ATOM 605 C C . ALA A 1 84 ? -9.442 -2.735 7.174 1.00 93.12 84 ALA A C 1
ATOM 607 O O . ALA A 1 84 ? -10.117 -3.730 6.918 1.00 93.12 84 ALA A O 1
ATOM 608 N N . HIS A 1 85 ? -9.537 -2.087 8.341 1.00 88.56 85 HIS A N 1
ATOM 609 C CA . HIS A 1 85 ? -10.497 -2.474 9.380 1.00 88.56 85 HIS A CA 1
ATOM 610 C C . HIS A 1 85 ? -11.947 -2.255 8.941 1.00 88.56 85 HIS A C 1
ATOM 612 O O . HIS A 1 85 ? -12.760 -3.164 9.045 1.00 88.56 85 HIS A O 1
ATOM 618 N N . ALA A 1 86 ? -12.273 -1.088 8.380 1.00 89.62 86 ALA A N 1
ATOM 619 C CA . ALA A 1 86 ? -13.634 -0.785 7.935 1.00 89.62 86 ALA A CA 1
ATOM 620 C C . ALA A 1 86 ? -14.134 -1.729 6.826 1.00 89.62 86 ALA A C 1
ATOM 622 O O . ALA A 1 86 ? -15.328 -1.995 6.732 1.00 89.62 86 ALA A O 1
ATOM 623 N N . SER A 1 87 ? -13.230 -2.230 5.981 1.00 92.00 87 SER A N 1
ATOM 624 C CA . SER A 1 87 ? -13.546 -3.173 4.901 1.00 92.00 87 SER A CA 1
ATOM 625 C C . SER A 1 87 ? -13.468 -4.647 5.316 1.00 92.00 87 SER A C 1
ATOM 627 O O . SER A 1 87 ? -13.663 -5.505 4.458 1.00 92.00 87 SER A O 1
ATOM 629 N N . GLY A 1 88 ? -13.151 -4.955 6.580 1.00 90.44 88 GLY A N 1
ATOM 630 C CA . GLY A 1 88 ? -13.040 -6.327 7.090 1.00 90.44 88 GLY A CA 1
ATOM 631 C C . GLY A 1 88 ? -11.845 -7.127 6.555 1.00 90.44 88 GLY A C 1
ATOM 632 O O . GLY A 1 88 ? -11.820 -8.346 6.687 1.00 90.44 88 GLY A O 1
ATOM 633 N N . HIS A 1 89 ? -10.862 -6.47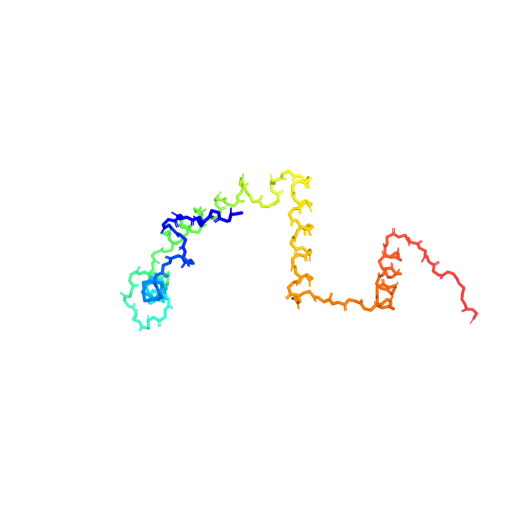0 5.931 1.00 90.81 89 HIS A N 1
ATOM 634 C CA . HIS A 1 89 ? -9.645 -7.127 5.432 1.00 90.81 89 HIS A CA 1
ATOM 635 C C . HIS A 1 89 ? -8.531 -7.182 6.487 1.00 90.81 89 HIS A C 1
ATOM 637 O O . HIS A 1 89 ? -7.567 -7.930 6.328 1.00 90.81 89 HIS A O 1
ATOM 643 N N . ALA A 1 90 ? -8.627 -6.364 7.538 1.00 89.38 90 ALA A N 1
ATOM 644 C CA . ALA A 1 90 ? -7.683 -6.382 8.648 1.00 89.38 90 ALA A CA 1
ATOM 645 C C . ALA A 1 90 ? -8.037 -7.464 9.677 1.00 89.38 90 ALA A C 1
ATOM 647 O O . ALA A 1 90 ? -9.200 -7.808 9.867 1.00 89.38 90 ALA A O 1
ATOM 648 N N . HIS A 1 91 ? -7.014 -7.954 10.377 1.00 87.69 91 HIS A N 1
ATOM 649 C CA . HIS A 1 91 ? -7.190 -8.828 11.530 1.00 87.69 91 HIS A CA 1
ATOM 650 C C . HIS A 1 91 ? -7.776 -8.041 12.710 1.00 87.69 91 HIS A C 1
ATOM 652 O O . HIS A 1 91 ? -7.260 -6.982 13.077 1.00 87.69 91 HIS A O 1
ATOM 658 N N . GLU A 1 92 ? -8.852 -8.558 13.295 1.00 88.31 92 GLU A N 1
ATOM 659 C CA . GLU A 1 92 ? -9.466 -8.007 14.499 1.00 88.31 92 GLU A CA 1
ATOM 660 C C . GLU A 1 92 ? -8.881 -8.696 15.727 1.00 88.31 92 GLU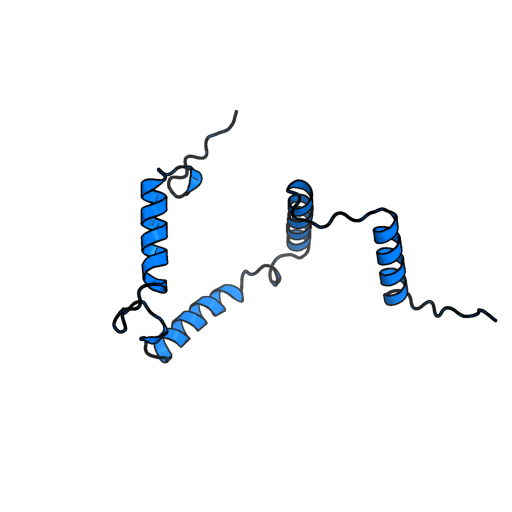 A C 1
ATOM 662 O O . GLU A 1 92 ? -8.997 -9.908 15.880 1.00 88.31 92 GLU A O 1
ATOM 667 N N . PHE A 1 93 ? -8.254 -7.911 16.598 1.00 87.19 93 PHE A N 1
ATOM 668 C CA . PHE A 1 93 ? -7.709 -8.424 17.845 1.00 87.19 93 PHE A CA 1
ATOM 669 C C . PHE A 1 93 ? -8.792 -8.461 18.913 1.00 87.19 93 PHE A C 1
ATOM 671 O O . PHE A 1 93 ? -9.489 -7.468 19.151 1.00 87.19 93 PHE A O 1
ATOM 678 N N . THR A 1 94 ? -8.866 -9.574 19.631 1.00 92.06 94 THR A N 1
ATOM 679 C CA . THR A 1 94 ? -9.581 -9.611 20.903 1.00 92.06 94 THR A CA 1
ATOM 680 C C . THR A 1 94 ? -8.850 -8.762 21.949 1.00 92.06 94 THR A C 1
ATOM 682 O O . THR A 1 94 ? -7.660 -8.451 21.833 1.00 92.06 94 THR A O 1
ATOM 685 N N . SER A 1 95 ? -9.553 -8.363 23.013 1.00 91.75 95 SER A N 1
ATOM 686 C CA . SER A 1 95 ? -8.945 -7.570 24.092 1.00 91.75 95 SER A CA 1
ATOM 687 C C . SER A 1 95 ? -7.785 -8.294 24.786 1.00 91.75 95 SER A C 1
ATOM 689 O O . SER A 1 95 ? -6.850 -7.643 25.253 1.00 91.75 95 SER A O 1
ATOM 691 N N . GLU A 1 96 ? -7.837 -9.625 24.849 1.00 91.88 96 GLU A N 1
ATOM 692 C CA . GLU A 1 96 ? -6.773 -10.452 25.415 1.00 91.88 96 GLU A CA 1
ATOM 693 C C . GLU A 1 96 ? -5.529 -10.451 24.516 1.00 91.88 96 GLU A C 1
ATOM 695 O O . GLU A 1 96 ? -4.442 -10.103 24.983 1.00 91.88 96 GLU A O 1
ATOM 700 N N . GLU A 1 97 ? -5.699 -10.693 23.213 1.00 90.25 97 GLU A N 1
ATOM 701 C CA . GLU A 1 97 ? -4.602 -10.679 22.235 1.00 90.25 97 GLU A CA 1
ATOM 702 C C . GLU A 1 97 ? -3.934 -9.303 22.133 1.00 90.25 97 GLU A C 1
ATOM 704 O O . GLU A 1 97 ? -2.706 -9.199 22.114 1.00 90.25 97 GLU A O 1
ATOM 709 N N . ALA A 1 98 ? -4.719 -8.220 22.133 1.00 91.50 98 ALA A N 1
ATOM 710 C CA . ALA A 1 98 ? -4.178 -6.862 22.120 1.00 91.50 98 ALA A CA 1
ATOM 711 C C . ALA A 1 98 ? -3.322 -6.577 23.369 1.00 91.50 98 ALA A C 1
ATOM 713 O O . ALA A 1 98 ? -2.277 -5.923 23.284 1.00 91.50 98 ALA A O 1
ATOM 714 N N . ARG A 1 99 ? -3.737 -7.093 24.536 1.00 91.00 99 ARG A N 1
ATOM 715 C CA . ARG A 1 99 ? -3.000 -6.946 25.797 1.00 91.00 99 ARG A CA 1
ATOM 716 C C . ARG A 1 99 ? -1.714 -7.765 25.800 1.00 91.00 99 ARG A C 1
ATOM 718 O O . ARG A 1 99 ? -0.692 -7.267 26.276 1.00 91.00 99 ARG A O 1
ATOM 725 N N . GLU A 1 100 ? -1.741 -8.989 25.282 1.00 92.44 100 GLU A N 1
ATOM 726 C CA . GLU A 1 100 ? -0.547 -9.827 25.153 1.00 92.44 100 GLU A CA 1
ATOM 727 C C . GLU A 1 100 ? 0.460 -9.210 24.173 1.00 92.44 100 GLU A C 1
ATOM 729 O O . GLU A 1 100 ? 1.632 -9.034 24.519 1.00 92.44 100 GLU A O 1
ATOM 734 N N . ALA A 1 101 ? -0.001 -8.776 22.997 1.00 90.94 101 ALA A N 1
ATOM 735 C CA . ALA A 1 101 ? 0.826 -8.086 22.011 1.00 90.94 101 ALA A CA 1
ATOM 736 C C . ALA A 1 101 ? 1.437 -6.797 22.587 1.00 90.94 101 ALA A C 1
ATOM 738 O O . ALA A 1 101 ? 2.629 -6.533 22.404 1.00 90.94 101 ALA A O 1
ATOM 739 N N . GLY A 1 102 ? 0.652 -6.028 23.349 1.00 90.06 102 GLY A N 1
ATOM 740 C CA . GLY A 1 102 ? 1.121 -4.851 24.076 1.00 90.06 102 GLY A CA 1
ATOM 741 C C . GLY A 1 102 ? 2.189 -5.182 25.121 1.00 90.06 102 GLY A C 1
ATOM 742 O O . GLY A 1 102 ? 3.217 -4.505 25.174 1.00 90.06 102 GLY A O 1
ATOM 743 N N . ARG A 1 103 ? 1.999 -6.250 25.909 1.00 91.62 103 ARG A N 1
ATOM 744 C CA . ARG A 1 103 ? 2.976 -6.728 26.904 1.00 91.62 103 ARG A CA 1
ATOM 745 C C . ARG A 1 103 ? 4.280 -7.157 26.237 1.00 91.62 103 ARG A C 1
ATOM 747 O O . ARG A 1 103 ? 5.351 -6.708 26.641 1.00 91.62 103 ARG A O 1
ATOM 754 N N . LYS A 1 104 ? 4.192 -7.955 25.170 1.00 92.06 104 LYS A N 1
ATOM 755 C CA . LYS A 1 104 ? 5.344 -8.417 24.387 1.00 92.06 104 LYS A CA 1
ATOM 756 C C . LYS A 1 104 ? 6.099 -7.246 23.758 1.00 92.06 104 LYS A C 1
ATOM 758 O O . LYS A 1 104 ? 7.314 -7.151 23.897 1.00 92.06 104 LYS A O 1
ATOM 763 N N . GLY A 1 105 ? 5.388 -6.309 23.130 1.00 88.56 105 GLY A N 1
ATOM 764 C CA . GLY A 1 105 ? 5.984 -5.100 22.555 1.00 88.56 105 GLY A CA 1
ATOM 765 C C . GLY A 1 105 ? 6.525 -4.120 23.603 1.00 88.56 105 GLY A C 1
ATOM 766 O O . GLY A 1 105 ? 7.430 -3.339 23.310 1.00 88.56 105 GLY A O 1
ATOM 767 N N . GLY A 1 106 ? 5.985 -4.143 24.822 1.00 88.50 106 GLY A N 1
ATOM 768 C CA . GLY A 1 106 ? 6.508 -3.425 25.982 1.00 88.50 106 GLY A CA 1
ATOM 769 C C . GLY A 1 106 ? 7.842 -3.999 26.447 1.00 88.50 106 GLY A C 1
ATOM 770 O O . GLY A 1 106 ? 8.809 -3.252 26.526 1.00 88.50 106 GLY A O 1
ATOM 771 N N . ARG A 1 107 ? 7.925 -5.322 26.633 1.00 85.69 107 ARG A N 1
ATOM 772 C CA . ARG A 1 107 ? 9.148 -6.037 27.043 1.00 85.69 107 ARG A CA 1
ATOM 773 C C . ARG A 1 107 ? 10.320 -5.845 26.073 1.00 85.69 107 ARG A C 1
ATOM 775 O O . ARG A 1 107 ? 11.468 -5.799 26.490 1.00 85.69 107 ARG A O 1
ATOM 782 N N . VAL A 1 108 ? 10.036 -5.714 24.774 1.00 82.00 108 VAL A N 1
ATOM 783 C CA . VAL A 1 108 ? 11.066 -5.469 23.743 1.00 82.00 108 VAL A CA 1
ATOM 784 C C . VAL A 1 108 ? 11.596 -4.028 23.779 1.00 82.00 108 VAL A C 1
ATOM 786 O O . VAL A 1 108 ? 12.743 -3.790 23.413 1.00 82.00 108 VAL A O 1
ATOM 789 N N . ARG A 1 109 ? 10.777 -3.055 24.201 1.00 80.06 109 ARG A N 1
ATOM 790 C CA . ARG A 1 109 ? 11.124 -1.619 24.173 1.00 80.06 109 ARG A CA 1
ATOM 791 C C . ARG A 1 109 ? 11.599 -1.076 25.519 1.00 80.06 109 ARG A C 1
ATOM 793 O O . ARG A 1 109 ? 12.414 -0.162 25.543 1.00 80.06 109 ARG A O 1
ATOM 800 N N . GLY A 1 110 ? 11.078 -1.609 26.617 1.00 67.06 110 GLY A N 1
ATOM 801 C CA . GLY A 1 110 ? 11.529 -1.339 27.974 1.00 67.06 110 GLY A CA 1
ATOM 802 C C . GLY A 1 110 ? 12.098 -2.629 28.531 1.00 67.06 110 GLY A C 1
ATOM 803 O O . GLY A 1 110 ? 11.336 -3.551 28.803 1.00 67.06 110 GLY A O 1
ATOM 804 N N . GLY A 1 111 ? 13.423 -2.712 28.645 1.00 62.03 111 GLY A N 1
ATOM 805 C CA . GLY A 1 111 ? 14.122 -3.877 29.179 1.00 62.03 111 GLY A CA 1
ATOM 806 C C . GLY A 1 111 ? 13.826 -4.097 30.661 1.00 62.03 111 GLY A C 1
ATOM 807 O O . GLY A 1 111 ? 14.667 -3.810 31.502 1.00 62.03 111 GLY A O 1
ATOM 808 N N . VAL A 1 112 ? 12.637 -4.603 30.976 1.00 55.44 112 VAL A N 1
ATOM 809 C CA . VAL A 1 112 ? 12.340 -5.193 32.278 1.00 55.44 112 VAL A CA 1
ATOM 810 C C . VAL A 1 112 ? 12.697 -6.668 32.150 1.00 55.44 112 VAL A C 1
ATOM 812 O O . VAL A 1 112 ? 11.984 -7.449 31.516 1.00 55.44 112 VAL A O 1
ATOM 815 N N . GLN A 1 113 ? 13.889 -6.993 32.652 1.00 55.69 113 GLN A N 1
ATOM 816 C CA . GLN A 1 113 ? 14.228 -8.344 33.071 1.00 55.69 113 GLN A CA 1
ATOM 817 C C . GLN A 1 113 ? 13.209 -8.704 34.153 1.00 55.69 113 GLN A C 1
ATOM 819 O O . GLN A 1 113 ? 13.057 -7.949 35.112 1.00 55.69 113 GLN A O 1
ATOM 824 N N . ASP A 1 114 ? 12.461 -9.787 33.953 1.00 54.44 114 ASP A N 1
ATOM 825 C CA . ASP A 1 114 ? 11.774 -10.406 35.080 1.00 54.44 114 ASP A CA 1
ATOM 826 C C . ASP A 1 114 ? 12.895 -10.946 35.973 1.00 54.44 114 ASP A C 1
ATOM 828 O O . ASP A 1 114 ? 13.545 -11.933 35.621 1.00 54.44 114 ASP A O 1
ATOM 832 N N . GLU A 1 115 ? 13.192 -10.230 37.053 1.00 60.44 115 GLU A N 1
ATOM 833 C CA . GLU A 1 115 ? 13.765 -10.858 38.232 1.00 60.44 115 GLU A CA 1
ATOM 834 C C . GLU A 1 115 ? 12.627 -11.558 38.983 1.00 60.44 115 GLU A C 1
ATOM 836 O O . GLU A 1 115 ? 11.522 -11.024 39.094 1.00 60.44 115 GLU A O 1
ATOM 841 N N . ASP A 1 116 ? 12.967 -12.752 39.462 1.00 53.88 116 ASP A N 1
ATOM 842 C CA . ASP A 1 116 ? 12.301 -13.548 40.490 1.00 53.88 116 ASP A CA 1
ATOM 843 C C . ASP A 1 116 ? 11.024 -14.313 40.110 1.00 53.88 116 ASP A C 1
ATOM 845 O O . ASP A 1 116 ? 9.934 -13.759 40.024 1.00 53.88 116 ASP A O 1
ATOM 849 N N . GLU A 1 117 ? 11.165 -15.641 40.020 1.00 51.53 117 GLU A N 1
ATOM 850 C CA . GLU A 1 117 ? 10.277 -16.580 40.718 1.00 51.53 117 GLU A CA 1
ATOM 851 C C . GLU A 1 117 ? 11.056 -17.883 41.044 1.00 51.53 117 GLU A C 1
ATOM 853 O O . GLU A 1 117 ? 11.507 -18.591 40.144 1.00 51.53 117 GLU A O 1
ATOM 858 N N . GLU A 1 118 ? 11.272 -18.050 42.358 1.00 48.41 118 GLU A N 1
ATOM 859 C CA . GLU A 1 118 ? 11.697 -19.172 43.238 1.00 48.41 118 GLU A CA 1
ATOM 860 C C . GLU A 1 118 ? 12.183 -20.522 42.664 1.00 48.41 118 GLU A C 1
ATOM 862 O O . GLU A 1 118 ? 11.412 -21.240 41.986 1.00 48.41 118 GLU A O 1
#